Protein AF-A0A821UJJ9-F1 (afdb_monomer)

Secondary structure (DSSP, 8-state):
--PPPTTSEEE---STTS--TTGGGEEEES-EEEESTT-SS--HHHHH--SSSEEEEESSEEEEEESSTT--EEEEEEEEEESSEEEEEEEEEEEETTEEEEEEEEEE-SSS-EEEEEEEEEESEEEEEEEEEEE-TTSS--S--EEEEEEEEE-

Sequence (155 aa):
MKACSPTETVLDFNAGGVLPVGYGNFTWTGANILNGATHTPMSGYHVVACGGPYVIYTSGTITMKRIPTGTTFGLNSFLATAAWYDNLNLTISGQLSGTVIYAANFILQVFSITIVNLNWYGIDTMSLTTSGGTKNINVSSTGKHVAIDNMCVTY

Foldseek 3Di:
DDAFDPQWDWDFVQPPFAQDACRVQKGKDQKGKDQLCPDPDQWLSNQQNDPHRMWIKHLFKMKIFHPPPPDWKWWFKWKKAWGFFFQKKKKKFFADPPHTPDIDIDGHYTNDIDIGGDRGTGGRMMMMGIDDTGGDPVHDDDGRMMIIGTTIMHD

pLDDT: mean 93.23, std 8.03, range [50.62, 98.75]

Nearest PDB structures (foldseek):
  8xmz-assembly2_B  TM=5.739E-01  e=1.529E-04  Aquimarina sp. BL5
  1k45-assembly1_A  TM=4.525E-01  e=2.240E-04  Rhodothermus marinus
  7wim-assembly3_L  TM=5.348E-01  e=1.852E-02  Arabidopsis thaliana
  7wim-assembly3_O  TM=4.982E-01  e=2.038E-01  Arabidopsis thaliana
  5h49-assembly1_C  TM=3.568E-01  e=8.999E-02  Rattus norvegicus

Organism: NCBI:txid392032

Structure (mmCIF, N/CA/C/O backbone):
data_AF-A0A821UJJ9-F1
#
_entry.id   AF-A0A821UJJ9-F1
#
loop_
_atom_site.group_PDB
_atom_site.id
_atom_site.type_symbol
_atom_site.label_atom_id
_atom_site.label_alt_id
_atom_site.label_comp_id
_atom_site.label_asym_id
_atom_site.label_entity_id
_atom_site.label_seq_id
_atom_site.pdbx_PDB_ins_code
_atom_site.Cartn_x
_atom_site.Cartn_y
_atom_site.Cartn_z
_atom_site.occupancy
_atom_site.B_iso_or_equiv
_atom_site.auth_seq_id
_atom_site.auth_comp_id
_atom_site.auth_asym_id
_atom_site.auth_atom_id
_atom_site.pdbx_PDB_model_num
ATOM 1 N N . MET A 1 1 ? -11.827 3.731 -13.217 1.00 50.62 1 MET A N 1
ATOM 2 C CA . MET A 1 1 ? -11.270 3.656 -11.849 1.00 50.62 1 MET A CA 1
ATOM 3 C C . MET A 1 1 ? -12.441 3.612 -10.884 1.00 50.62 1 MET A C 1
ATOM 5 O O . MET A 1 1 ? -13.425 4.291 -11.154 1.00 50.62 1 MET A O 1
ATOM 9 N N . LYS A 1 2 ? -12.402 2.789 -9.831 1.00 53.16 2 LYS A N 1
ATOM 10 C CA . LYS A 1 2 ? -13.473 2.802 -8.827 1.00 53.16 2 LYS A CA 1
ATOM 11 C C . LYS A 1 2 ? -13.237 4.013 -7.926 1.00 53.16 2 LYS A C 1
ATOM 13 O O . LYS A 1 2 ? -12.223 4.055 -7.240 1.00 53.16 2 LYS A O 1
ATOM 18 N N . ALA A 1 3 ? -14.122 5.002 -7.998 1.00 64.50 3 ALA A N 1
ATOM 19 C CA . ALA A 1 3 ? -14.141 6.087 -7.028 1.00 64.50 3 ALA A CA 1
ATOM 20 C C . ALA A 1 3 ? -14.554 5.515 -5.666 1.00 64.50 3 ALA A C 1
ATOM 22 O O . ALA A 1 3 ? -15.413 4.627 -5.611 1.00 64.50 3 ALA A O 1
ATOM 23 N N . CYS A 1 4 ? -13.936 6.005 -4.593 1.00 80.56 4 CYS A N 1
ATOM 24 C CA . CYS A 1 4 ? -14.394 5.718 -3.242 1.00 80.56 4 CYS A CA 1
ATOM 25 C C . CYS A 1 4 ? -15.883 6.097 -3.108 1.00 80.56 4 CYS A C 1
ATOM 27 O O . CYS A 1 4 ? -16.366 7.021 -3.772 1.00 80.56 4 CYS A O 1
ATOM 29 N N . SER A 1 5 ? -16.625 5.372 -2.274 1.00 82.06 5 SER A N 1
ATOM 30 C CA . SER A 1 5 ? -17.999 5.732 -1.915 1.00 82.06 5 SER A CA 1
ATOM 31 C C . SER A 1 5 ? -18.030 7.136 -1.286 1.00 82.06 5 SER A C 1
ATOM 33 O O . SER A 1 5 ? -17.075 7.509 -0.606 1.00 82.06 5 SER A O 1
ATOM 35 N N . PRO A 1 6 ? -19.126 7.912 -1.422 1.00 81.12 6 PRO A N 1
ATOM 36 C CA . PRO A 1 6 ? -19.255 9.238 -0.801 1.00 81.12 6 PRO A CA 1
ATOM 37 C C . PRO A 1 6 ? -19.052 9.268 0.722 1.00 81.12 6 PRO A C 1
ATOM 39 O O . PRO A 1 6 ? -18.812 10.324 1.294 1.00 81.12 6 PRO A O 1
ATOM 42 N N . THR A 1 7 ? -19.185 8.121 1.386 1.00 84.56 7 THR A N 1
ATOM 43 C CA . THR A 1 7 ? -18.997 7.962 2.835 1.00 84.56 7 THR A CA 1
ATOM 44 C C . THR A 1 7 ? -17.556 7.634 3.230 1.00 84.56 7 THR A C 1
ATOM 46 O O . THR A 1 7 ? -17.268 7.463 4.412 1.00 84.56 7 THR A O 1
ATOM 49 N N . GLU A 1 8 ? -16.660 7.474 2.260 1.00 91.50 8 GLU A N 1
ATOM 50 C CA . GLU A 1 8 ? -15.266 7.104 2.474 1.00 91.50 8 GLU A CA 1
ATOM 51 C C . GLU A 1 8 ? -14.369 8.338 2.418 1.00 91.50 8 GLU A C 1
ATOM 53 O O . GLU A 1 8 ? -14.577 9.264 1.635 1.00 91.50 8 GLU A O 1
ATOM 58 N N . THR A 1 9 ? -13.322 8.326 3.234 1.00 93.50 9 THR A N 1
ATOM 59 C CA . THR A 1 9 ? -12.212 9.262 3.091 1.00 93.50 9 THR A CA 1
ATOM 60 C C . THR A 1 9 ? -11.233 8.716 2.061 1.00 93.50 9 THR A C 1
ATOM 62 O O . THR A 1 9 ? -10.798 7.567 2.167 1.00 93.50 9 THR A O 1
ATOM 65 N N . VAL A 1 10 ? -10.872 9.551 1.087 1.00 92.81 10 VAL A N 1
ATOM 66 C CA . VAL A 1 10 ? -9.859 9.234 0.075 1.00 92.81 10 VAL A CA 1
ATOM 67 C C . VAL A 1 10 ? -8.507 9.763 0.531 1.00 92.81 10 VAL A C 1
ATOM 69 O O . VAL A 1 10 ? -8.370 10.942 0.850 1.00 92.81 10 VAL A O 1
ATOM 72 N N . LEU A 1 11 ? -7.510 8.888 0.550 1.00 92.62 11 LEU A N 1
ATOM 73 C CA . LEU A 1 11 ? -6.106 9.236 0.702 1.00 92.62 11 LEU A CA 1
ATOM 74 C C . LEU A 1 11 ? -5.468 9.181 -0.692 1.00 92.62 11 LEU A C 1
ATOM 76 O O . LEU A 1 11 ? -5.240 8.097 -1.232 1.00 92.62 11 LEU A O 1
ATOM 80 N N . ASP A 1 12 ? -5.246 10.359 -1.270 1.00 88.06 12 ASP A N 1
ATOM 81 C CA . ASP A 1 12 ? -4.735 10.591 -2.634 1.00 88.06 12 ASP A CA 1
ATOM 82 C C . ASP A 1 12 ? -3.239 10.959 -2.667 1.00 88.06 12 ASP A C 1
ATOM 84 O O . ASP A 1 12 ? -2.659 11.233 -3.712 1.00 88.06 12 ASP A O 1
ATOM 88 N N . PHE A 1 13 ? -2.623 11.039 -1.487 1.00 88.25 13 PHE A N 1
ATOM 89 C CA . PHE A 1 13 ? -1.204 11.296 -1.266 1.00 88.25 13 PHE A CA 1
ATOM 90 C C . PHE A 1 13 ? -0.663 12.581 -1.912 1.00 88.25 13 PHE A C 1
ATOM 92 O O . PHE A 1 13 ? 0.545 12.718 -2.096 1.00 88.25 13 PHE A O 1
ATOM 99 N N . ASN A 1 14 ? -1.508 13.584 -2.166 1.00 79.69 14 ASN A N 1
ATOM 100 C CA . ASN A 1 14 ? -1.121 14.847 -2.809 1.00 79.69 14 ASN A CA 1
ATOM 101 C C . ASN A 1 14 ? -0.362 15.832 -1.890 1.00 79.69 14 ASN A C 1
ATOM 103 O O . ASN A 1 14 ? -0.621 17.032 -1.875 1.00 79.69 14 ASN A O 1
ATOM 107 N N . ALA A 1 15 ? 0.607 15.339 -1.115 1.00 68.44 15 ALA A N 1
ATOM 108 C CA . ALA A 1 15 ? 1.254 16.086 -0.036 1.00 68.44 15 ALA A CA 1
ATOM 109 C C . ALA A 1 15 ? 2.616 16.730 -0.380 1.00 68.44 15 ALA A C 1
ATOM 111 O O . ALA A 1 15 ? 3.326 17.184 0.513 1.00 68.44 15 ALA A O 1
ATOM 112 N N . GLY A 1 16 ? 2.999 16.810 -1.660 1.00 69.81 16 GLY A N 1
ATOM 113 C CA . GLY A 1 16 ? 4.152 17.625 -2.077 1.00 69.81 16 GLY A CA 1
ATOM 114 C C . GLY A 1 16 ? 5.531 17.004 -1.814 1.00 69.81 16 GLY A C 1
ATOM 115 O O . GLY A 1 16 ? 6.470 17.706 -1.453 1.00 69.81 16 GLY A O 1
ATOM 116 N N . GLY A 1 17 ? 5.682 15.692 -2.023 1.00 75.50 17 GLY A N 1
ATOM 117 C CA . GLY A 1 17 ? 6.989 15.015 -2.005 1.00 75.50 17 GLY A CA 1
ATOM 118 C C . GLY A 1 17 ? 7.493 14.569 -0.627 1.00 75.50 17 GLY A C 1
ATOM 119 O O . GLY A 1 17 ? 8.489 13.853 -0.560 1.00 75.50 17 GLY A O 1
ATOM 120 N N . VAL A 1 18 ? 6.781 14.899 0.454 1.00 84.19 18 VAL A N 1
ATOM 121 C CA . VAL A 1 18 ? 6.957 14.292 1.784 1.00 84.19 18 VAL A CA 1
ATOM 122 C C . VAL A 1 18 ? 5.582 13.927 2.332 1.00 84.19 18 VAL A C 1
ATOM 124 O O . VAL A 1 18 ? 4.638 14.689 2.162 1.00 84.19 18 VAL A O 1
ATOM 127 N N . LEU A 1 19 ? 5.454 12.764 2.976 1.00 88.44 19 LEU A N 1
ATOM 128 C CA . LEU A 1 19 ? 4.209 12.366 3.630 1.00 88.44 19 LEU A CA 1
ATOM 129 C C . LEU A 1 19 ? 4.130 13.039 5.017 1.00 88.44 19 LEU A C 1
ATOM 131 O O . LEU A 1 19 ? 4.976 12.744 5.865 1.00 88.44 19 LEU A O 1
ATOM 135 N N . PRO A 1 20 ? 3.165 13.943 5.276 1.00 90.88 20 PRO A N 1
ATOM 136 C CA . PRO A 1 20 ? 3.077 14.654 6.543 1.00 90.88 20 PRO A CA 1
ATOM 137 C C . PRO A 1 20 ? 2.854 13.696 7.711 1.00 90.88 20 PRO A C 1
ATOM 139 O O . PRO A 1 20 ? 2.154 12.686 7.592 1.00 90.88 20 PRO A O 1
ATOM 142 N N . VAL A 1 21 ? 3.402 14.046 8.875 1.00 89.81 21 VAL A N 1
ATOM 143 C CA . VAL A 1 21 ? 3.102 13.325 10.115 1.00 89.81 21 VAL A CA 1
ATOM 144 C C . VAL A 1 21 ? 1.596 13.386 10.365 1.00 89.81 21 VAL A C 1
ATOM 146 O O . VAL A 1 21 ? 1.003 14.462 10.353 1.00 89.81 21 VAL A O 1
ATOM 149 N N . GLY A 1 22 ? 0.975 12.226 10.581 1.00 93.00 22 GLY A N 1
ATOM 150 C CA . GLY A 1 22 ? -0.464 12.137 10.810 1.00 93.00 22 GLY A CA 1
ATOM 151 C C . GLY A 1 22 ? -1.320 12.232 9.545 1.00 93.00 22 GLY A C 1
ATOM 152 O O . GLY A 1 22 ? -2.529 12.412 9.670 1.00 93.00 22 GLY A O 1
ATOM 153 N N . TYR A 1 23 ? -0.749 12.110 8.341 1.00 94.25 23 TYR A N 1
ATOM 154 C CA . TYR A 1 23 ? -1.523 12.130 7.096 1.00 94.25 23 TYR A CA 1
ATOM 155 C C . TYR A 1 23 ? -2.666 11.095 7.121 1.00 94.25 23 TYR A C 1
ATOM 157 O O . TYR A 1 23 ? -2.444 9.909 7.377 1.00 94.25 23 TYR A O 1
ATOM 165 N N . GLY A 1 24 ? -3.902 11.556 6.894 1.00 93.69 24 GLY A N 1
ATOM 166 C CA . GLY A 1 24 ? -5.120 10.738 7.001 1.00 93.69 24 GLY A CA 1
ATOM 167 C C . GLY A 1 24 ? -5.513 10.347 8.438 1.00 93.69 24 GLY A C 1
ATOM 168 O O . GLY A 1 24 ? -6.349 9.474 8.643 1.00 93.69 24 GLY A O 1
ATOM 169 N N . ASN A 1 25 ? -4.932 10.974 9.462 1.00 96.00 25 ASN A N 1
ATOM 170 C CA . ASN A 1 25 ? -4.912 10.505 10.855 1.00 96.00 25 ASN A CA 1
ATOM 171 C C . ASN A 1 25 ? -4.344 9.081 11.002 1.00 96.00 25 ASN A C 1
ATOM 173 O O . ASN A 1 25 ? -4.879 8.220 11.709 1.00 96.00 25 ASN A O 1
ATOM 177 N N . PHE A 1 26 ? -3.220 8.852 10.325 1.00 96.81 26 PHE A N 1
ATOM 178 C CA . PHE A 1 26 ? -2.413 7.652 10.472 1.00 96.81 26 PHE A CA 1
ATOM 179 C C . PHE A 1 26 ? -0.946 7.992 10.720 1.00 96.81 26 PHE A C 1
ATOM 181 O O . PHE A 1 26 ? -0.405 8.967 10.194 1.00 96.81 26 PHE A O 1
ATOM 188 N N . THR A 1 27 ? -0.286 7.134 11.488 1.00 96.81 27 THR A N 1
ATOM 189 C CA . THR A 1 27 ? 1.170 7.037 11.499 1.00 96.81 27 THR A CA 1
ATOM 190 C C . THR A 1 27 ? 1.581 6.072 10.400 1.00 96.81 27 THR A C 1
ATOM 192 O O . THR A 1 27 ? 1.147 4.919 10.389 1.00 96.81 27 THR A O 1
ATOM 195 N N . TRP A 1 28 ? 2.446 6.535 9.505 1.00 96.19 28 TRP A N 1
ATOM 196 C CA . TRP A 1 28 ? 2.998 5.742 8.415 1.00 96.19 28 TRP A CA 1
ATOM 197 C C . TRP A 1 28 ? 4.452 5.390 8.711 1.00 96.19 28 TRP A C 1
ATOM 199 O O . TRP A 1 28 ? 5.237 6.235 9.137 1.00 96.19 28 TRP A O 1
ATOM 209 N N . THR A 1 29 ? 4.832 4.137 8.496 1.00 96.44 29 THR A N 1
ATOM 210 C CA . THR A 1 29 ? 6.214 3.665 8.642 1.00 96.44 29 THR A CA 1
ATOM 211 C C . THR A 1 29 ? 6.591 2.847 7.420 1.00 96.44 29 THR A C 1
ATOM 213 O O . THR A 1 29 ? 5.775 2.075 6.926 1.00 96.44 29 THR A O 1
ATOM 216 N N . GLY A 1 30 ? 7.808 3.042 6.906 1.00 95.19 30 GLY A N 1
ATOM 217 C CA . GLY A 1 30 ? 8.288 2.360 5.697 1.00 95.19 30 GLY A CA 1
ATOM 218 C C . GLY A 1 30 ? 7.622 2.818 4.392 1.00 95.19 30 GLY A C 1
ATOM 219 O O . GLY A 1 30 ? 7.893 2.235 3.341 1.00 95.19 30 GLY A O 1
ATOM 220 N N . ALA A 1 31 ? 6.773 3.851 4.452 1.00 94.56 31 ALA A N 1
ATOM 221 C CA . ALA A 1 31 ? 6.146 4.484 3.298 1.00 94.56 31 ALA A CA 1
ATOM 222 C C . ALA A 1 31 ? 6.978 5.673 2.828 1.00 94.56 31 ALA A C 1
ATOM 224 O O . ALA A 1 31 ? 7.338 6.545 3.616 1.00 94.56 31 ALA A O 1
ATOM 225 N N . ASN A 1 32 ? 7.240 5.709 1.529 1.00 93.44 32 ASN A N 1
ATOM 226 C CA . ASN A 1 32 ? 7.829 6.846 0.842 1.00 93.44 32 ASN A CA 1
ATOM 227 C C . ASN A 1 32 ? 6.790 7.431 -0.108 1.00 93.44 32 ASN A C 1
ATOM 229 O O . ASN A 1 32 ? 5.817 6.762 -0.449 1.00 93.44 32 ASN A O 1
ATOM 233 N N . ILE A 1 33 ? 7.014 8.656 -0.564 1.00 93.19 33 ILE A N 1
ATOM 234 C CA . ILE A 1 33 ? 6.163 9.323 -1.546 1.00 93.19 33 ILE A CA 1
ATOM 235 C C . ILE A 1 33 ? 7.024 9.758 -2.729 1.00 93.19 33 ILE A C 1
ATOM 237 O O . ILE A 1 33 ? 8.180 10.148 -2.554 1.00 93.19 33 ILE A O 1
ATOM 241 N N . LEU A 1 34 ? 6.493 9.663 -3.941 1.00 92.81 34 LEU A N 1
ATOM 242 C CA . LEU A 1 34 ? 7.143 10.205 -5.134 1.00 92.81 34 LEU A CA 1
ATOM 243 C C . LEU A 1 34 ? 6.102 10.708 -6.122 1.00 92.81 34 LEU A C 1
ATOM 245 O O . LEU A 1 34 ? 4.947 10.289 -6.071 1.00 92.81 34 LEU A O 1
ATOM 249 N N . ASN A 1 35 ? 6.516 11.604 -7.018 1.00 92.94 35 ASN A N 1
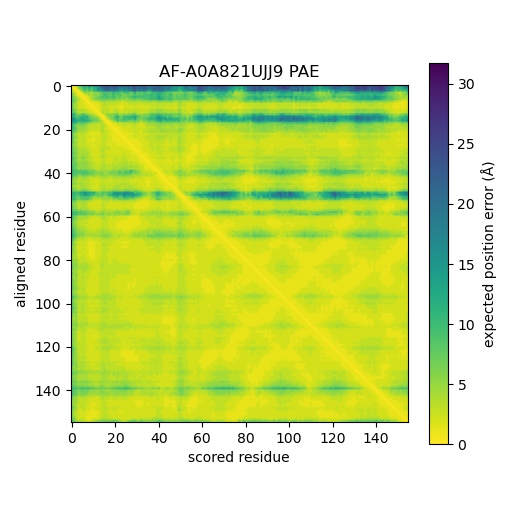ATOM 250 C CA . ASN A 1 35 ? 5.689 12.015 -8.145 1.00 92.94 35 ASN A CA 1
ATOM 251 C C . ASN A 1 35 ? 5.739 10.912 -9.212 1.00 92.94 35 ASN A C 1
ATOM 253 O O . ASN A 1 35 ? 6.739 10.776 -9.916 1.00 92.94 35 ASN A O 1
ATOM 257 N N . GLY A 1 36 ? 4.692 10.093 -9.279 1.00 91.81 36 GLY A N 1
ATOM 258 C CA . GLY A 1 36 ? 4.565 9.001 -10.235 1.00 91.81 36 GLY A CA 1
ATOM 259 C C . GLY A 1 36 ? 4.291 9.498 -11.650 1.00 91.81 36 GLY A C 1
ATOM 260 O O . GLY A 1 36 ? 4.790 8.899 -12.596 1.00 91.81 36 GLY A O 1
ATOM 261 N N . ALA A 1 37 ? 3.586 10.625 -11.798 1.00 89.25 37 ALA A N 1
ATOM 262 C CA . ALA A 1 37 ? 3.244 11.198 -13.101 1.00 89.25 37 ALA A CA 1
ATOM 263 C C . ALA A 1 37 ? 4.467 11.705 -13.886 1.00 89.25 37 ALA A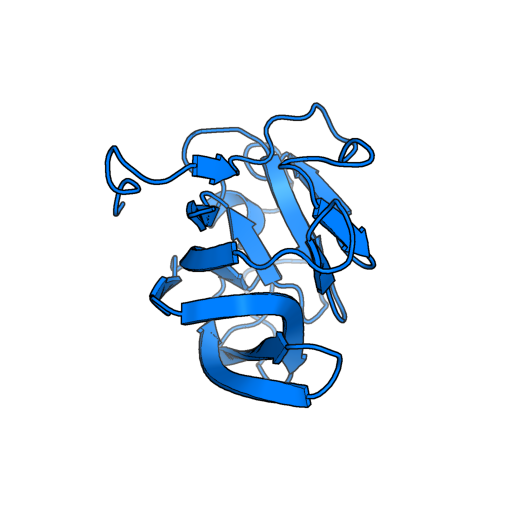 C 1
ATOM 265 O O . ALA A 1 37 ? 4.459 11.681 -15.115 1.00 89.25 37 ALA A O 1
ATOM 266 N N . THR A 1 38 ? 5.515 12.156 -13.190 1.00 90.31 38 THR A N 1
ATOM 267 C CA . THR A 1 38 ? 6.753 12.670 -13.803 1.00 90.31 38 THR A CA 1
ATOM 268 C C . THR A 1 38 ? 7.976 11.805 -13.514 1.00 90.31 38 THR A C 1
ATOM 270 O O . THR A 1 38 ? 9.104 12.253 -13.733 1.00 90.31 38 THR A O 1
ATOM 273 N N . HIS A 1 39 ? 7.797 10.612 -12.945 1.00 89.25 39 HIS A N 1
ATOM 274 C CA . HIS A 1 39 ? 8.923 9.720 -12.696 1.00 89.25 39 HIS A CA 1
ATOM 275 C C . HIS A 1 39 ? 9.610 9.374 -14.032 1.00 89.25 39 HIS A C 1
ATOM 277 O O . HIS A 1 39 ? 9.031 9.496 -15.096 1.00 89.25 39 HIS A O 1
ATOM 283 N N . THR A 1 40 ? 10.876 8.985 -14.055 1.00 85.94 40 THR A N 1
ATOM 284 C CA . THR A 1 40 ? 11.489 8.524 -15.308 1.00 85.94 40 THR A CA 1
ATOM 285 C C . THR A 1 40 ? 12.672 7.623 -14.989 1.00 85.94 40 THR A C 1
ATOM 287 O O . THR A 1 40 ? 13.411 7.926 -14.048 1.00 85.94 40 THR A O 1
ATOM 290 N N . PRO A 1 41 ? 12.883 6.526 -15.738 1.00 89.56 41 PRO A N 1
ATOM 291 C CA . PRO A 1 41 ? 12.068 6.021 -16.859 1.00 89.56 41 PRO A CA 1
ATOM 292 C C . PRO A 1 41 ? 10.676 5.488 -16.467 1.00 89.56 41 PRO A C 1
ATOM 294 O O . PRO A 1 41 ? 10.364 5.349 -15.283 1.00 89.56 41 PRO A O 1
ATOM 297 N N . MET A 1 42 ? 9.829 5.204 -17.466 1.00 89.62 42 MET A N 1
ATOM 298 C CA . MET A 1 42 ? 8.467 4.689 -17.254 1.00 89.62 42 MET A CA 1
ATOM 299 C C . MET A 1 42 ? 8.472 3.414 -16.394 1.00 89.62 42 MET A C 1
ATOM 301 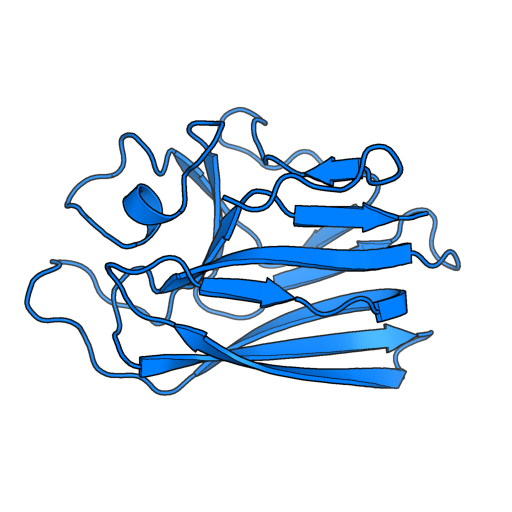O O . MET A 1 42 ? 9.322 2.535 -16.545 1.00 89.62 42 MET A O 1
ATOM 305 N N . SER A 1 43 ? 7.517 3.327 -15.470 1.00 94.75 43 SER A N 1
ATOM 306 C CA . SER A 1 43 ? 7.384 2.242 -14.492 1.00 94.75 43 SER A CA 1
ATOM 307 C C . SER A 1 43 ? 5.959 2.197 -13.943 1.00 94.75 43 SER A C 1
ATOM 309 O O . SER A 1 43 ? 5.157 3.090 -14.232 1.00 94.75 43 SER A O 1
ATOM 311 N N . GLY A 1 44 ? 5.653 1.218 -13.088 1.00 95.44 44 GLY A N 1
ATOM 312 C CA . GLY A 1 44 ? 4.340 1.133 -12.443 1.00 95.44 44 GLY A CA 1
ATOM 313 C C . GLY A 1 44 ? 3.951 2.362 -11.616 1.00 95.44 44 GLY A C 1
ATOM 314 O O . GLY A 1 44 ? 2.758 2.593 -11.424 1.00 95.44 44 GLY A O 1
ATOM 315 N N . TYR A 1 45 ? 4.910 3.203 -11.203 1.00 95.00 45 TYR A N 1
ATOM 316 C CA . TYR A 1 45 ? 4.608 4.482 -10.548 1.00 95.00 45 TYR A CA 1
ATOM 317 C C . TYR A 1 45 ? 3.750 5.403 -11.416 1.00 95.00 45 TYR A C 1
ATOM 319 O O . TYR A 1 45 ? 2.850 6.055 -10.901 1.00 95.00 45 TYR A O 1
ATOM 327 N N . HIS A 1 46 ? 3.994 5.419 -12.728 1.00 93.19 46 HIS A N 1
ATOM 328 C CA . HIS A 1 46 ? 3.202 6.208 -13.673 1.00 93.19 46 HIS A CA 1
ATOM 329 C C . HIS A 1 46 ? 1.805 5.646 -13.843 1.00 93.19 46 HIS A C 1
ATOM 331 O O . HIS A 1 46 ? 0.843 6.382 -14.012 1.00 93.19 46 HIS A O 1
ATOM 337 N N . VAL A 1 47 ? 1.722 4.319 -13.843 1.00 91.69 47 VAL A N 1
ATOM 338 C CA . VAL A 1 47 ? 0.501 3.595 -14.165 1.00 91.69 47 VAL A CA 1
ATOM 339 C C . VAL A 1 47 ? -0.540 3.790 -13.068 1.00 91.69 47 VAL A C 1
ATOM 341 O O . VAL A 1 47 ? -1.721 3.882 -13.381 1.00 91.69 47 VAL A O 1
ATOM 344 N N . VAL A 1 48 ? -0.121 3.863 -11.798 1.00 91.19 48 VAL A N 1
ATOM 345 C CA . VAL A 1 48 ? -1.052 3.998 -10.666 1.00 91.19 48 VAL A CA 1
ATOM 346 C C . VAL A 1 48 ? -1.347 5.442 -10.262 1.00 91.19 48 VAL A C 1
ATOM 348 O O . VAL A 1 48 ? -2.378 5.649 -9.637 1.00 91.19 48 VAL A O 1
ATOM 351 N N . ALA A 1 49 ? -0.493 6.412 -10.621 1.00 87.31 49 ALA A N 1
ATOM 352 C CA . ALA A 1 49 ? -0.694 7.832 -10.314 1.00 87.31 49 ALA A CA 1
ATOM 353 C C . ALA A 1 49 ? -1.952 8.355 -11.024 1.00 87.31 49 ALA A C 1
ATOM 355 O O . ALA A 1 49 ? -1.929 8.702 -12.207 1.00 87.31 49 ALA A O 1
ATOM 356 N N . CYS A 1 50 ? -3.080 8.340 -10.320 1.00 71.06 50 CYS A N 1
ATOM 357 C CA . CYS A 1 50 ? -4.398 8.454 -10.913 1.00 71.06 50 CYS A CA 1
ATOM 358 C C . CYS A 1 50 ? -5.268 9.390 -10.075 1.00 71.06 50 CYS A C 1
ATOM 360 O O . CYS A 1 50 ? -5.911 8.967 -9.125 1.00 71.06 50 CYS A O 1
ATOM 362 N N . GLY A 1 51 ? -5.371 10.655 -10.480 1.00 65.94 51 GLY A N 1
ATOM 363 C CA . GLY A 1 51 ? -6.121 11.687 -9.744 1.00 65.94 51 GLY A CA 1
ATOM 364 C C . GLY A 1 51 ? -5.217 12.713 -9.059 1.00 65.94 51 GLY A C 1
ATOM 365 O O . GLY A 1 51 ? -5.664 13.816 -8.762 1.00 65.94 51 GLY A O 1
ATOM 366 N N . GLY A 1 52 ? -3.929 12.400 -8.925 1.00 77.38 52 GLY A N 1
ATOM 367 C CA . GLY A 1 52 ? -2.874 13.307 -8.496 1.00 77.38 52 GLY A CA 1
ATOM 368 C C . GLY A 1 52 ? -1.504 12.833 -8.989 1.00 77.38 52 GLY A C 1
ATOM 369 O O . GLY A 1 52 ? -1.382 11.713 -9.491 1.00 77.38 52 GLY A O 1
ATOM 370 N N . PRO A 1 53 ? -0.459 13.674 -8.907 1.00 87.31 53 PRO A N 1
ATOM 371 C CA . PRO A 1 53 ? 0.872 13.270 -9.340 1.00 87.31 53 PRO A CA 1
ATOM 372 C C . PRO A 1 53 ? 1.558 12.294 -8.381 1.00 87.31 53 PRO A C 1
ATOM 374 O O . PRO A 1 53 ? 2.528 11.661 -8.789 1.00 87.31 53 PRO A O 1
ATOM 377 N N . TYR A 1 54 ? 1.123 12.187 -7.123 1.00 91.69 54 TYR A N 1
ATOM 378 C CA . TYR A 1 54 ? 1.869 11.484 -6.081 1.00 91.69 54 TYR A CA 1
ATOM 379 C C . TYR A 1 54 ? 1.307 10.103 -5.760 1.00 91.69 54 TYR A C 1
ATOM 381 O O . TYR A 1 54 ? 0.106 9.889 -5.744 1.00 91.69 54 TYR A O 1
ATOM 389 N N . VAL A 1 55 ? 2.211 9.175 -5.459 1.00 93.56 55 VAL A N 1
ATOM 390 C CA . VAL A 1 55 ? 1.890 7.810 -5.025 1.00 93.56 55 VAL A CA 1
ATOM 391 C C . VAL A 1 55 ? 2.724 7.483 -3.796 1.00 93.56 55 VAL A C 1
ATOM 393 O O . VAL A 1 55 ? 3.863 7.958 -3.678 1.00 93.56 55 VAL A O 1
ATOM 396 N N . ILE A 1 56 ? 2.204 6.643 -2.900 1.00 94.94 56 ILE A N 1
ATOM 397 C CA . ILE A 1 56 ? 3.053 6.037 -1.868 1.00 94.94 56 ILE A CA 1
ATOM 398 C C . ILE A 1 56 ? 3.724 4.789 -2.417 1.00 94.94 56 ILE A C 1
ATOM 400 O O . ILE A 1 56 ? 3.151 4.054 -3.221 1.00 94.94 56 ILE A O 1
ATOM 404 N N . TYR A 1 57 ? 4.942 4.526 -1.965 1.00 95.31 57 TYR A N 1
ATOM 405 C CA . TYR A 1 57 ? 5.670 3.337 -2.367 1.00 95.31 57 TYR A CA 1
ATOM 406 C C . TYR A 1 57 ? 6.593 2.802 -1.281 1.00 95.31 57 TYR A C 1
ATOM 408 O O . TYR A 1 57 ? 6.998 3.502 -0.349 1.00 95.31 57 TYR A O 1
ATOM 416 N N . THR A 1 58 ? 6.966 1.538 -1.440 1.00 95.06 58 THR A N 1
ATOM 417 C CA . THR A 1 58 ? 8.008 0.896 -0.640 1.00 95.06 58 THR A CA 1
ATOM 418 C C . THR A 1 58 ? 8.670 -0.230 -1.415 1.00 95.06 58 THR A C 1
ATOM 420 O O . THR A 1 58 ? 8.074 -0.776 -2.340 1.00 95.06 58 THR A O 1
ATOM 423 N N . SER A 1 59 ? 9.883 -0.588 -1.000 1.00 86.75 59 SER A N 1
ATOM 424 C CA . SER A 1 59 ? 10.602 -1.803 -1.398 1.00 86.75 59 SER A CA 1
ATOM 425 C C . SER A 1 59 ? 10.512 -2.926 -0.357 1.00 86.75 59 SER A C 1
ATOM 427 O O . SER A 1 59 ? 11.012 -4.024 -0.598 1.00 86.75 59 SER A O 1
ATOM 429 N N . GLY A 1 60 ? 9.923 -2.626 0.805 1.00 90.44 60 GLY A N 1
ATOM 430 C CA . GLY A 1 60 ? 9.819 -3.508 1.960 1.00 90.44 60 GLY A CA 1
ATOM 431 C C . GLY A 1 60 ? 8.403 -3.501 2.523 1.00 90.44 60 GLY A C 1
ATOM 432 O O . GLY A 1 60 ? 7.443 -3.757 1.800 1.00 90.44 60 GLY A O 1
ATOM 433 N N . THR A 1 61 ? 8.273 -3.220 3.818 1.00 96.50 61 THR A N 1
ATOM 434 C CA . THR A 1 61 ? 6.974 -3.213 4.500 1.00 96.50 61 THR A CA 1
ATOM 435 C C . THR A 1 61 ? 6.511 -1.787 4.766 1.00 96.50 61 THR A C 1
ATOM 437 O O . THR A 1 61 ? 7.258 -1.002 5.350 1.00 96.50 61 THR A O 1
ATOM 440 N N . ILE A 1 62 ? 5.270 -1.469 4.390 1.00 97.31 62 ILE A N 1
ATOM 441 C CA . ILE A 1 62 ? 4.563 -0.295 4.918 1.00 97.31 62 ILE A CA 1
ATOM 442 C C . ILE A 1 62 ? 3.691 -0.746 6.078 1.00 97.31 62 ILE A C 1
ATOM 444 O O . ILE A 1 62 ? 2.993 -1.751 5.968 1.00 97.31 62 ILE A O 1
ATOM 448 N N . THR A 1 63 ? 3.693 0.038 7.152 1.00 98.00 63 THR A N 1
ATOM 449 C CA . THR A 1 63 ? 2.712 -0.060 8.232 1.00 98.00 63 THR A CA 1
ATO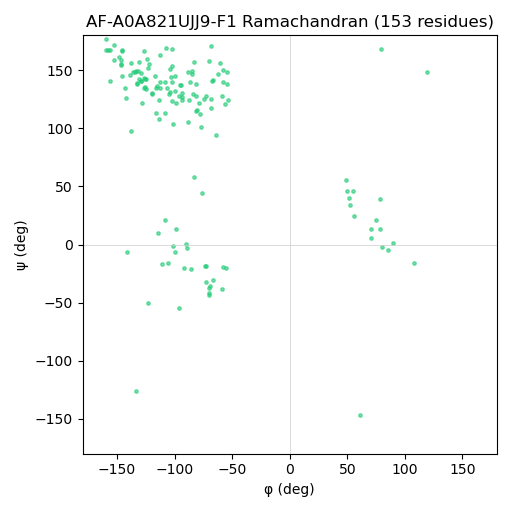M 450 C C . THR A 1 63 ? 1.960 1.260 8.352 1.00 98.00 63 THR A C 1
ATOM 452 O O . THR A 1 63 ? 2.575 2.323 8.438 1.00 98.00 63 THR A O 1
ATOM 455 N N . MET A 1 64 ? 0.632 1.179 8.370 1.00 97.69 64 MET A N 1
ATOM 456 C CA . MET A 1 64 ? -0.298 2.285 8.574 1.00 97.69 64 MET A CA 1
ATOM 457 C C . MET A 1 64 ? -1.071 2.033 9.868 1.00 97.69 64 MET A C 1
ATOM 459 O O . MET A 1 64 ? -1.851 1.085 9.945 1.00 97.69 64 MET A O 1
ATOM 463 N N . LYS A 1 65 ? -0.850 2.864 10.888 1.00 98.12 65 LYS A N 1
ATOM 464 C CA . LYS A 1 65 ? -1.479 2.721 12.210 1.00 98.12 65 LYS A CA 1
ATOM 465 C C . LYS A 1 65 ? -2.387 3.902 12.519 1.00 98.12 65 LYS A C 1
ATOM 467 O O . LYS A 1 65 ? -1.989 5.046 12.316 1.00 98.12 65 LYS A O 1
ATOM 472 N N . ARG A 1 66 ? -3.590 3.634 13.024 1.00 97.94 66 ARG A N 1
ATOM 473 C CA . ARG A 1 66 ? -4.601 4.658 13.302 1.00 97.94 66 ARG A CA 1
ATOM 474 C C . ARG A 1 66 ? -4.198 5.597 14.444 1.00 97.94 66 ARG A C 1
ATOM 476 O O . ARG A 1 66 ? -3.640 5.165 15.454 1.00 97.94 66 ARG A O 1
ATOM 483 N N . ILE A 1 67 ? -4.515 6.883 14.274 1.00 96.56 67 ILE A N 1
ATOM 484 C CA . ILE A 1 67 ? -4.402 7.933 15.291 1.00 96.56 67 ILE A CA 1
ATOM 485 C C . ILE A 1 67 ? -5.815 8.455 15.630 1.00 96.56 67 ILE A C 1
ATOM 487 O O . ILE A 1 67 ? -6.587 8.722 14.707 1.00 96.56 67 ILE A O 1
ATOM 491 N N . PRO A 1 68 ? -6.148 8.659 16.921 1.00 96.06 68 PRO A N 1
ATOM 492 C CA . PRO A 1 68 ? -5.337 8.324 18.092 1.00 96.06 68 PRO A CA 1
ATOM 493 C C . PRO A 1 68 ? -5.248 6.808 18.313 1.00 96.06 68 PRO A C 1
ATOM 495 O O . PRO A 1 68 ? -6.088 6.037 17.845 1.00 96.06 68 PRO A O 1
ATOM 498 N N . THR A 1 69 ? -4.216 6.372 19.034 1.00 93.31 69 THR A N 1
ATOM 499 C CA . THR A 1 69 ? -4.036 4.956 19.382 1.00 93.31 69 THR A CA 1
ATOM 500 C C . THR A 1 69 ? -5.242 4.421 20.150 1.00 93.31 69 THR A C 1
ATOM 502 O O . THR A 1 69 ? -5.752 5.105 21.034 1.00 93.31 69 THR A O 1
ATOM 505 N N . GLY A 1 70 ? -5.661 3.192 19.847 1.00 91.75 70 GLY A N 1
ATOM 506 C CA . GLY A 1 70 ? -6.849 2.574 20.448 1.00 91.75 70 GLY A CA 1
ATOM 507 C C . GLY A 1 70 ? -8.148 2.834 19.680 1.00 91.75 70 GLY A C 1
ATOM 508 O O . GLY A 1 70 ? -9.197 2.360 20.102 1.00 91.75 70 GLY A O 1
ATOM 509 N N . THR A 1 71 ? -8.090 3.549 18.552 1.00 97.19 71 THR A N 1
ATOM 510 C CA . THR A 1 71 ? -9.215 3.667 17.613 1.00 97.19 71 THR A CA 1
ATOM 511 C C . THR A 1 71 ? -9.010 2.767 16.400 1.00 97.19 71 THR A C 1
ATOM 513 O O . THR A 1 71 ? -7.878 2.440 16.034 1.00 97.19 71 THR A O 1
ATOM 516 N N . THR A 1 72 ? -10.115 2.359 15.780 1.00 98.19 72 THR A N 1
ATOM 517 C CA . THR A 1 72 ? -10.121 1.510 14.586 1.00 98.19 72 THR A CA 1
ATOM 518 C C . THR A 1 72 ? -10.517 2.298 13.344 1.00 98.19 72 THR A C 1
ATOM 520 O O . THR A 1 72 ? -10.981 3.432 13.431 1.00 98.19 72 THR A O 1
ATOM 523 N N . PHE A 1 73 ? -10.347 1.685 12.182 1.00 98.31 73 PHE A N 1
ATOM 524 C CA . PHE A 1 73 ? -10.807 2.183 10.894 1.00 98.31 73 PHE A CA 1
ATOM 525 C C . PHE A 1 73 ? -11.230 1.006 10.004 1.00 98.31 73 PHE A C 1
ATOM 527 O O . PHE A 1 73 ? -10.964 -0.163 10.312 1.00 98.31 73 PHE A O 1
ATOM 534 N N . GLY A 1 74 ? -11.905 1.318 8.902 1.00 98.00 74 GLY A N 1
ATOM 535 C CA . GLY A 1 74 ? -12.157 0.390 7.809 1.00 98.00 74 GLY A CA 1
ATOM 536 C C . GLY A 1 74 ? -11.224 0.645 6.630 1.00 98.00 74 GLY A C 1
ATOM 537 O O . GLY A 1 74 ? -10.949 1.795 6.289 1.00 98.00 74 GLY A O 1
ATOM 538 N N . LEU A 1 75 ? -10.733 -0.429 6.007 1.00 97.75 75 LEU A N 1
ATOM 539 C CA . LEU A 1 75 ? -9.927 -0.376 4.787 1.00 97.75 75 LEU A CA 1
ATOM 540 C C . LEU A 1 75 ? -10.715 -1.007 3.644 1.00 97.75 75 LEU A C 1
ATOM 542 O O . LEU A 1 75 ? -10.874 -2.228 3.588 1.00 97.75 75 LEU A O 1
ATOM 546 N N . ASN A 1 76 ? -11.189 -0.175 2.722 1.00 97.19 76 ASN A N 1
ATOM 547 C CA . ASN A 1 76 ? -12.160 -0.614 1.726 1.00 97.19 76 ASN A CA 1
ATOM 548 C C . ASN A 1 76 ? -11.482 -1.002 0.421 1.00 97.19 76 ASN A C 1
ATOM 550 O O . ASN A 1 76 ? -11.629 -2.137 -0.041 1.00 97.19 76 ASN A O 1
ATOM 554 N N . SER A 1 77 ? -10.685 -0.095 -0.141 1.00 96.19 77 SER A N 1
ATOM 555 C CA . SER A 1 77 ? -9.954 -0.355 -1.378 1.00 96.19 77 SER A CA 1
ATOM 556 C C . SER A 1 77 ? -8.767 0.574 -1.581 1.00 96.19 77 SER A C 1
ATOM 558 O O . SER A 1 77 ? -8.649 1.592 -0.909 1.00 96.19 77 SER A O 1
ATOM 560 N N . PHE A 1 78 ? -7.907 0.231 -2.534 1.00 95.88 78 PHE A N 1
ATOM 561 C CA . PHE A 1 78 ? -6.902 1.128 -3.098 1.00 95.88 78 PHE A CA 1
ATOM 562 C C . PHE A 1 78 ? -6.466 0.644 -4.485 1.00 95.88 78 PHE A C 1
ATOM 564 O O . PHE A 1 78 ? -6.769 -0.483 -4.893 1.00 95.88 78 PHE A O 1
ATOM 571 N N . LEU A 1 79 ? -5.756 1.495 -5.220 1.00 95.62 79 LEU A N 1
ATOM 572 C CA . LEU A 1 79 ? -5.110 1.134 -6.478 1.00 95.62 79 LEU A CA 1
ATOM 573 C C . LEU A 1 79 ? -3.666 0.734 -6.206 1.00 95.62 79 LEU A C 1
ATOM 575 O O . LEU A 1 79 ? -2.987 1.394 -5.425 1.00 95.62 79 LEU A O 1
ATOM 579 N N . ALA A 1 80 ? -3.195 -0.331 -6.849 1.00 96.88 80 ALA A N 1
ATOM 580 C CA . ALA A 1 80 ? -1.819 -0.787 -6.714 1.00 96.88 80 ALA A CA 1
ATOM 581 C C . ALA A 1 80 ? -1.215 -1.227 -8.047 1.00 96.88 80 ALA A C 1
ATOM 583 O O . ALA A 1 80 ? -1.890 -1.825 -8.888 1.00 96.88 80 ALA A O 1
ATOM 584 N N . THR A 1 81 ? 0.082 -0.994 -8.208 1.00 97.38 81 THR A N 1
ATOM 585 C CA . THR A 1 81 ? 0.902 -1.542 -9.297 1.00 97.38 81 THR A CA 1
ATOM 586 C C . THR A 1 81 ? 2.247 -1.997 -8.748 1.00 97.38 81 THR A C 1
ATOM 588 O O . THR A 1 81 ? 2.720 -1.516 -7.714 1.00 97.38 81 THR A O 1
ATOM 591 N N . ALA A 1 82 ? 2.889 -2.932 -9.442 1.00 97.75 82 ALA A N 1
ATOM 592 C CA . ALA A 1 82 ? 4.296 -3.202 -9.195 1.00 97.75 82 ALA A CA 1
ATOM 593 C C . ALA A 1 82 ? 5.132 -2.158 -9.935 1.00 97.75 82 ALA A C 1
ATOM 595 O O . ALA A 1 82 ? 4.844 -1.854 -11.086 1.00 97.75 82 ALA A O 1
ATOM 596 N N . ALA A 1 83 ? 6.195 -1.626 -9.336 1.00 96.75 83 ALA A N 1
ATOM 597 C CA . ALA A 1 83 ? 6.996 -0.625 -10.042 1.00 96.75 83 ALA A CA 1
ATOM 598 C C . ALA A 1 83 ? 7.788 -1.248 -11.203 1.00 96.75 83 ALA A C 1
ATOM 600 O O . ALA A 1 83 ? 7.842 -0.671 -12.289 1.00 96.75 83 ALA A O 1
ATOM 601 N N . TRP A 1 84 ? 8.403 -2.418 -10.978 1.00 97.31 84 TRP A N 1
ATOM 602 C CA . TRP A 1 84 ? 9.396 -2.977 -11.908 1.00 97.31 84 TRP A CA 1
ATOM 603 C C . TRP A 1 84 ? 9.360 -4.496 -12.113 1.00 97.31 84 TRP A C 1
ATOM 605 O O . TRP A 1 84 ? 10.119 -5.004 -12.943 1.00 97.31 84 TRP A O 1
ATOM 615 N N . TYR A 1 85 ? 8.541 -5.221 -11.351 1.00 98.06 85 TYR A N 1
ATOM 616 C CA . TYR A 1 85 ? 8.461 -6.683 -11.375 1.00 98.06 85 TYR A CA 1
ATOM 617 C C . TYR A 1 85 ? 7.053 -7.116 -11.774 1.00 98.06 85 TYR A C 1
ATOM 619 O O . TYR A 1 85 ? 6.085 -6.652 -11.185 1.00 98.06 85 TYR A O 1
ATOM 627 N N . ASP A 1 86 ? 6.948 -8.024 -12.734 1.00 98.44 86 ASP A N 1
ATOM 628 C CA . ASP A 1 86 ? 5.693 -8.696 -13.056 1.00 98.44 86 ASP A CA 1
ATOM 629 C C . ASP A 1 86 ? 5.465 -9.875 -12.117 1.00 98.44 86 ASP A C 1
ATOM 631 O O . ASP A 1 86 ? 6.407 -10.434 -11.543 1.00 98.44 86 ASP A O 1
ATOM 635 N N . ASN A 1 87 ? 4.201 -10.266 -11.975 1.00 98.25 87 ASN A N 1
ATOM 636 C CA . ASN A 1 87 ? 3.764 -11.310 -11.050 1.00 98.25 87 ASN A CA 1
ATOM 637 C C . ASN A 1 87 ? 4.261 -11.080 -9.608 1.00 98.25 87 ASN A C 1
ATOM 639 O O . ASN A 1 87 ? 4.589 -12.031 -8.892 1.00 98.25 87 ASN A O 1
ATOM 643 N N . LEU A 1 88 ? 4.370 -9.814 -9.190 1.00 98.25 88 LEU A N 1
ATOM 644 C CA . LEU A 1 88 ? 4.832 -9.453 -7.854 1.00 98.25 88 LEU A CA 1
ATOM 645 C C . LEU A 1 88 ? 3.719 -9.735 -6.844 1.00 98.25 88 LEU A C 1
ATOM 647 O O . LEU A 1 88 ? 2.606 -9.235 -6.994 1.00 98.25 88 LEU A O 1
ATOM 651 N N . ASN A 1 89 ? 4.013 -10.512 -5.807 1.00 98.31 89 ASN A N 1
ATOM 652 C CA . ASN A 1 89 ? 3.046 -10.805 -4.760 1.00 98.31 89 ASN A CA 1
ATOM 653 C C . ASN A 1 89 ? 2.992 -9.649 -3.757 1.00 98.31 89 ASN A C 1
ATOM 655 O O . ASN A 1 89 ? 4.024 -9.251 -3.219 1.00 98.31 89 ASN A O 1
ATOM 659 N N . LEU A 1 90 ? 1.792 -9.140 -3.496 1.00 98.38 90 LEU A N 1
ATOM 660 C CA . LEU A 1 90 ? 1.482 -8.164 -2.459 1.00 98.38 90 LEU A CA 1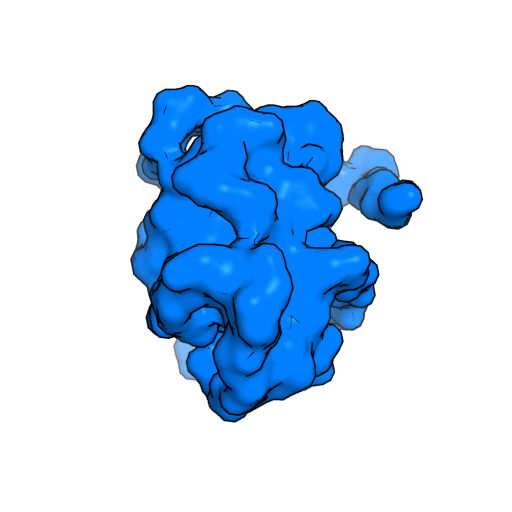
ATOM 661 C C . LEU A 1 90 ? 0.697 -8.866 -1.354 1.00 98.38 90 LEU A C 1
ATOM 663 O O . LEU A 1 90 ? -0.449 -9.255 -1.567 1.00 98.38 90 LEU A O 1
ATOM 667 N N . THR A 1 91 ? 1.293 -8.981 -0.172 1.00 98.38 91 THR A N 1
ATOM 668 C CA . THR A 1 91 ? 0.635 -9.500 1.030 1.00 98.38 91 THR A CA 1
ATOM 669 C C . THR A 1 91 ? 0.202 -8.338 1.906 1.00 98.38 91 THR A C 1
ATOM 671 O O . THR A 1 91 ? 0.996 -7.441 2.184 1.00 98.38 91 THR A O 1
ATOM 674 N N . ILE A 1 92 ? -1.048 -8.363 2.362 1.00 98.62 92 ILE A N 1
ATOM 675 C CA . ILE A 1 92 ? -1.645 -7.329 3.206 1.00 98.62 92 ILE A CA 1
ATOM 676 C C . ILE A 1 92 ? -2.211 -8.008 4.448 1.00 98.62 92 ILE A C 1
ATOM 678 O O . ILE A 1 92 ? -2.885 -9.032 4.336 1.00 98.62 92 ILE A O 1
ATOM 682 N N . SER A 1 93 ? -1.977 -7.428 5.619 1.00 98.75 93 SER A N 1
ATOM 683 C CA . SER A 1 93 ? -2.564 -7.867 6.885 1.00 98.75 93 SER A CA 1
ATOM 684 C C . SER A 1 93 ? -3.256 -6.708 7.589 1.00 98.75 93 SER A C 1
ATOM 686 O O . SER A 1 93 ? -2.670 -5.630 7.709 1.00 98.75 93 SER A O 1
ATOM 688 N N . GLY A 1 94 ? -4.465 -6.947 8.085 1.00 98.75 94 GLY A N 1
ATOM 689 C CA . GLY A 1 94 ? -5.194 -6.056 8.979 1.00 98.75 94 GLY A CA 1
ATOM 690 C C . GLY A 1 94 ? -5.135 -6.594 10.404 1.00 98.75 94 GLY A C 1
ATOM 691 O O . GLY A 1 94 ? -5.387 -7.779 10.628 1.00 98.75 94 GLY A O 1
ATOM 692 N N . GLN A 1 95 ? -4.786 -5.741 11.360 1.00 98.69 95 GLN A N 1
ATOM 693 C CA . GLN A 1 95 ? -4.590 -6.114 12.757 1.00 98.69 95 GLN A CA 1
ATOM 694 C C . GLN A 1 95 ? -5.490 -5.302 13.683 1.00 98.69 95 GLN A C 1
ATOM 696 O O . GLN A 1 95 ? -5.820 -4.153 13.391 1.00 98.69 95 GLN A O 1
ATOM 701 N N . LEU A 1 96 ? -5.832 -5.902 14.820 1.00 98.56 96 LEU A N 1
ATOM 702 C CA . LEU A 1 96 ? -6.445 -5.245 15.965 1.00 98.56 96 LEU A CA 1
ATOM 703 C C . LEU A 1 96 ? -5.629 -5.592 17.211 1.00 98.56 96 LEU A C 1
ATOM 705 O O . LEU A 1 96 ? -5.446 -6.765 17.534 1.00 98.56 96 LEU A O 1
ATOM 709 N N . SER A 1 97 ? -5.111 -4.575 17.899 1.00 96.81 97 SER A N 1
ATOM 710 C CA . SER A 1 97 ? -4.288 -4.715 19.106 1.00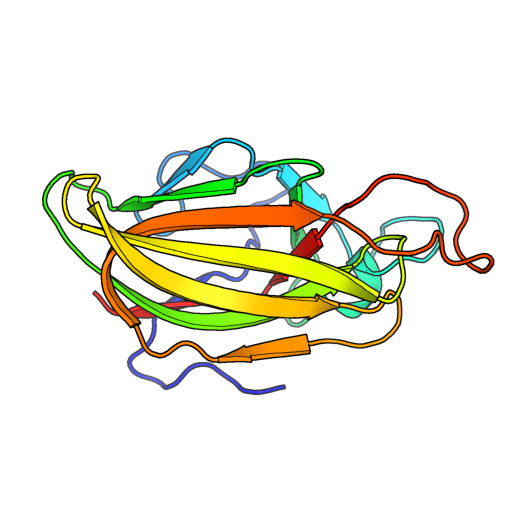 96.81 97 SER A CA 1
ATOM 711 C C . SER A 1 97 ? -3.116 -5.690 18.923 1.00 96.81 97 SER A C 1
ATOM 713 O O . SER A 1 97 ? -2.809 -6.497 19.797 1.00 96.81 97 SER A O 1
ATOM 715 N N . GLY A 1 98 ? -2.473 -5.636 17.751 1.00 96.38 98 GLY A N 1
ATOM 716 C CA . GLY A 1 98 ? -1.330 -6.484 17.386 1.00 96.38 98 GLY A CA 1
ATOM 717 C C . GLY A 1 98 ? -1.681 -7.902 16.919 1.00 96.38 98 GLY A C 1
ATOM 718 O O . GLY A 1 98 ? -0.785 -8.647 16.531 1.00 96.38 98 GLY A O 1
ATOM 719 N N . THR A 1 99 ? -2.961 -8.286 16.914 1.00 98.12 99 THR A N 1
ATOM 720 C CA . THR A 1 99 ? -3.414 -9.579 16.379 1.00 98.12 99 THR A CA 1
ATOM 721 C C . THR A 1 99 ? -3.886 -9.413 14.942 1.00 98.12 99 THR A C 1
ATOM 723 O O . THR A 1 99 ? -4.736 -8.569 14.672 1.00 98.12 99 THR A O 1
ATOM 726 N N . VAL A 1 100 ? -3.372 -10.225 14.015 1.00 98.50 100 VAL A N 1
ATOM 727 C CA . VAL A 1 100 ? -3.858 -10.259 12.626 1.00 98.50 100 VAL A CA 1
ATOM 728 C C . VAL A 1 100 ? -5.268 -10.847 12.602 1.00 98.50 100 VAL A C 1
ATOM 730 O O . VAL A 1 100 ? -5.460 -12.006 12.958 1.00 98.50 100 VAL A O 1
ATOM 733 N N . ILE A 1 101 ? -6.240 -10.052 12.160 1.00 98.50 101 ILE A N 1
ATOM 734 C CA . ILE A 1 101 ? -7.646 -10.461 12.018 1.00 98.50 101 ILE A CA 1
ATOM 735 C C . ILE A 1 101 ? -8.084 -10.560 10.553 1.00 98.50 101 ILE A C 1
ATOM 737 O O . ILE A 1 101 ? -9.066 -11.231 10.252 1.00 98.50 101 ILE A O 1
ATOM 741 N N . TYR A 1 102 ? -7.324 -9.955 9.636 1.00 98.75 102 TYR A N 1
ATOM 742 C CA . TYR A 1 102 ? -7.504 -10.121 8.198 1.00 98.75 102 TYR A CA 1
ATOM 743 C C . TYR A 1 102 ? -6.169 -10.306 7.486 1.00 98.75 102 TYR A C 1
ATOM 745 O O . TYR A 1 102 ? -5.158 -9.717 7.872 1.00 98.75 102 TYR A O 1
ATOM 753 N N . ALA A 1 103 ? -6.183 -11.069 6.396 1.00 98.38 103 ALA A N 1
ATOM 754 C CA . ALA A 1 103 ? -5.060 -11.185 5.480 1.00 98.38 103 ALA A CA 1
ATOM 755 C C . ALA A 1 103 ? -5.558 -11.351 4.040 1.00 98.38 103 ALA A C 1
ATOM 757 O O . ALA A 1 103 ? -6.579 -11.993 3.800 1.00 98.38 103 ALA A O 1
ATOM 758 N N . ALA A 1 104 ? -4.830 -10.784 3.083 1.00 98.44 104 ALA A N 1
ATOM 759 C CA . ALA A 1 104 ? -5.093 -10.951 1.660 1.00 98.44 104 ALA A CA 1
ATOM 760 C C . ALA A 1 104 ? -3.788 -10.949 0.861 1.00 98.44 104 ALA A C 1
ATOM 762 O O . ALA A 1 104 ? -2.781 -10.383 1.290 1.00 98.44 104 ALA A O 1
ATOM 763 N N . ASN A 1 105 ? -3.825 -11.575 -0.315 1.00 98.25 105 ASN A N 1
ATOM 764 C CA . ASN A 1 105 ? -2.722 -11.577 -1.268 1.00 98.25 105 ASN A CA 1
ATOM 765 C C . ASN A 1 105 ? -3.228 -11.167 -2.650 1.00 98.25 105 ASN A C 1
ATOM 767 O O . ASN A 1 105 ? -4.307 -11.590 -3.064 1.00 98.25 105 ASN A O 1
ATOM 771 N N . PHE A 1 106 ? -2.433 -10.373 -3.360 1.00 98.50 106 PHE A N 1
ATOM 772 C CA . PHE A 1 106 ? -2.712 -9.926 -4.722 1.00 98.50 106 PHE A CA 1
ATOM 773 C C . PHE A 1 106 ? -1.472 -10.092 -5.591 1.00 98.50 106 PHE A C 1
ATOM 775 O O . PHE A 1 106 ? -0.349 -9.960 -5.111 1.00 98.50 106 PHE A O 1
ATOM 782 N N . ILE A 1 107 ? -1.683 -10.338 -6.881 1.00 98.50 107 ILE A N 1
ATOM 783 C CA . ILE A 1 107 ? -0.607 -10.359 -7.869 1.00 98.50 107 ILE A CA 1
ATOM 784 C C . ILE A 1 107 ? -0.636 -9.051 -8.647 1.00 98.50 107 ILE A C 1
ATOM 786 O O . ILE A 1 107 ? -1.649 -8.705 -9.251 1.00 98.50 107 ILE A O 1
ATOM 790 N N . LEU A 1 108 ? 0.485 -8.341 -8.628 1.00 98.44 108 LEU A N 1
ATOM 791 C CA . LEU A 1 108 ? 0.664 -7.060 -9.291 1.00 98.44 108 LEU A CA 1
ATOM 792 C C . LEU A 1 108 ? 1.483 -7.216 -10.575 1.00 98.44 108 LEU A C 1
ATOM 794 O O . LEU A 1 108 ? 2.350 -8.087 -10.682 1.00 98.44 108 LEU A O 1
ATOM 798 N N . GLN A 1 109 ? 1.227 -6.322 -11.528 1.00 98.12 109 GLN A N 1
ATOM 799 C CA . GLN A 1 109 ? 1.960 -6.205 -12.790 1.00 98.12 109 GLN A CA 1
ATOM 800 C C . GLN A 1 109 ? 2.507 -4.785 -12.949 1.00 98.12 109 GLN A C 1
ATOM 802 O O . GLN A 1 109 ? 1.998 -3.849 -12.323 1.00 98.12 109 GLN A O 1
ATOM 807 N N . VAL A 1 110 ? 3.520 -4.616 -13.803 1.00 97.12 110 VAL A N 1
ATOM 808 C CA . VAL A 1 110 ? 4.128 -3.296 -14.041 1.00 97.12 110 VAL A CA 1
ATOM 809 C C . VAL A 1 110 ? 3.199 -2.357 -14.808 1.00 97.12 110 VAL A C 1
ATOM 811 O O . VAL A 1 110 ? 3.085 -1.182 -14.469 1.00 97.12 110 VAL A O 1
ATOM 814 N N . PHE A 1 111 ? 2.507 -2.874 -15.824 1.00 95.56 111 PHE A N 1
ATOM 815 C CA . PHE A 1 111 ? 1.706 -2.072 -16.757 1.00 95.56 111 PHE A CA 1
ATOM 816 C C . PHE A 1 111 ? 0.193 -2.241 -16.580 1.00 95.56 111 PHE A C 1
ATOM 818 O O . PHE A 1 111 ? -0.580 -1.986 -17.501 1.00 95.56 111 PHE A O 1
ATOM 825 N N . SER A 1 112 ? -0.262 -2.705 -15.416 1.00 95.12 112 SER A N 1
ATOM 826 C CA . SER A 1 112 ? -1.693 -2.884 -15.153 1.00 95.12 112 SER A CA 1
ATOM 827 C C . SER A 1 112 ? -2.043 -2.520 -13.721 1.00 95.12 112 SER A C 1
ATOM 829 O O . SER A 1 112 ? -1.465 -3.053 -12.775 1.00 95.12 112 SER A O 1
ATOM 831 N N . ILE A 1 113 ? -3.024 -1.628 -13.574 1.00 95.62 113 ILE A N 1
ATOM 832 C CA . ILE A 1 113 ? -3.574 -1.256 -12.271 1.00 95.62 113 ILE A CA 1
ATOM 833 C C . ILE A 1 113 ? -4.341 -2.446 -11.703 1.00 95.62 113 ILE A C 1
ATOM 835 O O . ILE A 1 113 ? -5.279 -2.951 -12.320 1.00 95.62 113 ILE A O 1
ATOM 839 N N . THR A 1 114 ? -3.976 -2.846 -10.492 1.00 96.81 114 THR A N 1
ATOM 840 C CA . THR A 1 114 ? -4.762 -3.766 -9.675 1.00 96.81 114 THR A CA 1
ATOM 841 C C . THR A 1 114 ? -5.662 -2.956 -8.754 1.00 96.81 114 THR A C 1
ATOM 843 O O . THR A 1 114 ? -5.183 -2.116 -7.993 1.00 96.81 114 THR A O 1
ATOM 846 N N . ILE A 1 115 ? -6.971 -3.206 -8.808 1.00 95.81 115 ILE A N 1
ATOM 847 C CA . ILE A 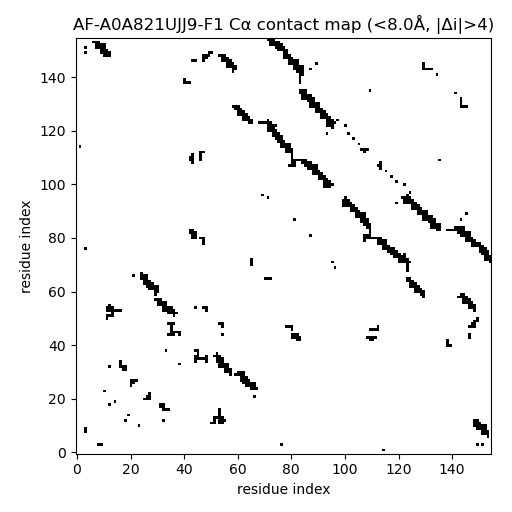1 115 ? -7.918 -2.647 -7.838 1.00 95.81 115 ILE A CA 1
ATOM 848 C C . ILE A 1 115 ? -7.986 -3.614 -6.659 1.00 95.81 115 ILE A C 1
ATOM 850 O O . ILE A 1 115 ? -8.595 -4.682 -6.752 1.00 95.81 115 ILE A O 1
ATOM 854 N N . VAL A 1 116 ? -7.364 -3.236 -5.548 1.00 96.94 116 VAL A N 1
ATOM 855 C CA . VAL A 1 116 ? -7.406 -4.006 -4.308 1.00 96.94 116 VAL A CA 1
ATOM 856 C C . VAL A 1 116 ? -8.718 -3.691 -3.602 1.00 96.94 116 VAL A C 1
ATOM 858 O O . VAL A 1 116 ? -8.950 -2.549 -3.220 1.00 96.94 116 VAL A O 1
ATOM 861 N N . ASN A 1 117 ? -9.587 -4.691 -3.447 1.00 96.38 117 ASN A N 1
ATOM 862 C CA . ASN A 1 117 ? -10.839 -4.579 -2.696 1.00 96.38 117 ASN A CA 1
ATOM 863 C C . ASN A 1 117 ? -10.746 -5.474 -1.460 1.00 96.38 117 ASN A C 1
ATOM 865 O O . ASN A 1 117 ? -10.495 -6.671 -1.590 1.00 96.38 117 ASN A O 1
ATOM 869 N N . LEU A 1 118 ? -10.945 -4.888 -0.283 1.00 96.31 118 LEU A N 1
ATOM 870 C CA . LEU A 1 118 ? -10.796 -5.560 1.008 1.00 96.31 118 LEU A CA 1
ATOM 871 C C . LEU A 1 118 ? -12.088 -5.482 1.821 1.00 96.31 118 LEU A C 1
ATOM 873 O O . LEU A 1 118 ? -12.579 -6.516 2.265 1.00 96.31 118 LEU A O 1
ATOM 877 N N . ASN A 1 119 ? -12.663 -4.281 1.958 1.00 96.12 119 ASN A N 1
ATOM 878 C CA . ASN A 1 119 ? -13.823 -4.006 2.817 1.00 96.12 119 ASN A CA 1
ATOM 879 C C . ASN A 1 119 ? -13.627 -4.557 4.238 1.00 96.12 119 ASN A C 1
ATOM 881 O O . ASN A 1 119 ? -14.492 -5.243 4.771 1.00 96.12 119 ASN A O 1
ATOM 885 N N . TRP A 1 120 ? -12.457 -4.320 4.824 1.00 97.81 120 TRP A N 1
ATOM 886 C CA . TRP A 1 120 ? -12.165 -4.716 6.198 1.00 97.81 120 TRP A CA 1
ATOM 887 C C . TRP A 1 120 ? -12.666 -3.663 7.173 1.00 97.81 120 TRP A C 1
ATOM 889 O O . TRP A 1 120 ? -12.634 -2.473 6.871 1.00 97.81 120 TRP A O 1
ATOM 899 N N . TYR A 1 121 ? -13.057 -4.096 8.367 1.00 97.50 121 TYR A N 1
ATOM 900 C CA . TYR A 1 121 ? -13.587 -3.230 9.421 1.00 97.50 121 TYR A CA 1
ATOM 901 C C . TYR A 1 121 ? -12.949 -3.572 10.763 1.00 97.50 121 TYR A C 1
ATOM 903 O O . TYR A 1 121 ? -12.647 -4.736 11.029 1.00 97.50 121 TYR A O 1
ATOM 911 N N . GLY A 1 122 ? -12.800 -2.567 11.626 1.00 97.88 122 GLY A N 1
ATOM 912 C CA . GLY A 1 122 ? -12.358 -2.776 13.004 1.00 97.88 122 GLY A CA 1
ATOM 913 C C . GLY A 1 122 ? -10.865 -3.077 13.147 1.00 97.88 122 GLY A C 1
ATOM 914 O O . GLY A 1 122 ? -10.465 -3.642 14.160 1.00 97.88 122 GLY A O 1
ATOM 915 N N . ILE A 1 123 ? -10.039 -2.718 12.158 1.00 98.62 123 ILE A N 1
ATOM 916 C CA . ILE A 1 123 ? -8.577 -2.807 12.276 1.00 98.62 123 ILE A CA 1
ATOM 917 C C . ILE A 1 123 ? -8.024 -1.509 12.867 1.00 98.62 123 ILE A C 1
ATOM 919 O O . ILE A 1 123 ? -8.566 -0.436 12.624 1.00 98.62 123 ILE A O 1
ATOM 923 N N . ASP A 1 124 ? -6.937 -1.582 13.625 1.00 98.62 124 ASP A N 1
ATOM 924 C CA . ASP A 1 124 ? -6.179 -0.409 14.085 1.00 98.62 124 ASP A CA 1
ATOM 925 C C . ASP A 1 124 ? -4.856 -0.228 13.328 1.00 98.62 124 ASP A C 1
ATOM 927 O O . ASP A 1 124 ? -4.263 0.855 13.339 1.00 98.62 124 ASP A O 1
ATOM 931 N N . THR A 1 125 ? -4.418 -1.278 12.631 1.00 98.62 125 THR A N 1
ATOM 932 C CA . THR A 1 125 ? -3.153 -1.318 11.908 1.00 98.62 125 THR A CA 1
ATOM 933 C C . THR A 1 125 ? -3.321 -2.104 10.613 1.00 98.62 125 THR A C 1
ATOM 935 O O . THR A 1 125 ? -3.890 -3.194 10.596 1.00 98.62 125 THR A O 1
ATOM 938 N N . MET A 1 126 ? -2.783 -1.569 9.523 1.00 98.38 126 MET A N 1
ATOM 939 C CA . MET A 1 126 ? -2.550 -2.296 8.280 1.00 98.38 126 MET A CA 1
ATOM 940 C C . MET A 1 126 ? -1.046 -2.426 8.056 1.00 98.38 126 MET A C 1
ATOM 942 O O . MET A 1 126 ? -0.298 -1.477 8.286 1.00 98.38 126 MET A O 1
ATOM 946 N N . SER A 1 127 ? -0.613 -3.589 7.578 1.00 98.38 127 SER A N 1
ATOM 947 C CA . SER A 1 127 ? 0.727 -3.778 7.028 1.00 98.38 127 SER A CA 1
ATOM 948 C C . SER A 1 127 ? 0.636 -4.366 5.631 1.00 98.38 127 SER A C 1
ATOM 950 O O . SER A 1 127 ? -0.202 -5.231 5.379 1.00 98.38 127 SER A O 1
ATOM 952 N N . LEU A 1 128 ? 1.516 -3.925 4.738 1.00 97.81 128 LEU A N 1
ATOM 953 C CA . LEU A 1 128 ? 1.663 -4.479 3.398 1.00 97.81 128 LEU A CA 1
ATOM 954 C C . LEU A 1 128 ? 3.134 -4.768 3.111 1.00 97.81 128 LEU A C 1
ATOM 956 O O . LEU A 1 128 ? 4.008 -4.003 3.510 1.00 97.81 128 LEU A O 1
ATOM 960 N N . THR A 1 129 ? 3.406 -5.861 2.415 1.00 97.94 129 THR A N 1
ATOM 961 C CA . THR A 1 129 ? 4.759 -6.270 2.037 1.00 97.94 129 THR A CA 1
ATOM 962 C C . THR A 1 129 ? 4.739 -6.961 0.682 1.00 97.94 129 THR A C 1
ATOM 964 O O . THR A 1 129 ? 3.719 -7.524 0.276 1.00 97.94 129 THR A O 1
ATOM 967 N N . THR A 1 130 ? 5.857 -6.918 -0.032 1.00 97.38 130 THR A N 1
ATOM 968 C CA . THR A 1 130 ? 5.977 -7.477 -1.379 1.00 97.38 130 THR A CA 1
ATOM 969 C C . THR A 1 130 ? 6.988 -8.616 -1.434 1.00 97.38 130 THR A C 1
ATOM 971 O O . THR A 1 130 ? 8.020 -8.621 -0.762 1.00 97.38 130 THR A O 1
ATOM 974 N N . SER A 1 131 ? 6.713 -9.619 -2.265 1.00 97.31 131 SER A N 1
ATOM 975 C CA . SER A 1 131 ? 7.584 -10.783 -2.436 1.00 97.31 131 SER A CA 1
ATOM 976 C C . SER A 1 131 ? 7.436 -11.414 -3.825 1.00 97.31 131 SER A C 1
ATOM 978 O O . SER A 1 131 ? 6.588 -11.021 -4.621 1.00 97.31 131 SER A O 1
ATOM 980 N N . GLY A 1 132 ? 8.305 -12.378 -4.149 1.00 96.69 132 GLY A N 1
ATOM 981 C CA . GLY A 1 132 ? 8.273 -13.062 -5.450 1.00 96.69 132 GLY A CA 1
ATOM 982 C C . GLY A 1 132 ? 8.495 -12.140 -6.658 1.00 96.69 132 GLY A C 1
ATOM 983 O O . GLY A 1 132 ? 9.261 -11.175 -6.572 1.00 96.69 132 GLY A O 1
ATOM 984 N N . GLY A 1 133 ? 7.837 -12.476 -7.769 1.00 97.31 133 GLY A N 1
ATOM 985 C CA . GLY A 1 133 ? 7.869 -11.746 -9.037 1.00 97.31 133 GLY A CA 1
ATOM 986 C C . GLY A 1 133 ? 9.107 -11.982 -9.905 1.00 97.31 133 GLY A C 1
ATOM 987 O O . GLY A 1 133 ? 10.125 -12.526 -9.471 1.00 97.31 133 GLY A O 1
ATOM 988 N N . THR A 1 134 ? 9.022 -11.524 -11.152 1.00 98.19 134 THR A N 1
ATOM 989 C CA . THR A 1 134 ? 10.113 -11.531 -12.132 1.00 98.19 134 THR A CA 1
ATOM 990 C C . THR A 1 134 ? 10.334 -10.119 -12.651 1.00 98.19 134 THR A C 1
ATOM 992 O O . THR A 1 134 ? 9.388 -9.412 -12.984 1.00 98.19 134 THR A O 1
ATOM 995 N N . LYS A 1 135 ? 11.597 -9.692 -12.716 1.00 97.50 135 LYS A N 1
ATOM 996 C CA . LYS A 1 135 ? 11.974 -8.378 -13.234 1.00 97.50 135 LYS A CA 1
ATOM 997 C C . LYS A 1 135 ? 11.429 -8.202 -14.660 1.00 97.50 135 LYS A C 1
ATOM 999 O O . LYS A 1 135 ? 11.787 -8.970 -15.547 1.00 97.50 135 LYS A O 1
ATOM 1004 N N . ASN A 1 136 ? 10.602 -7.180 -14.881 1.00 97.12 136 ASN A N 1
ATOM 1005 C CA . ASN A 1 136 ? 10.097 -6.853 -16.214 1.00 97.12 136 ASN A CA 1
ATOM 1006 C C . ASN A 1 136 ? 11.233 -6.239 -17.052 1.00 97.12 136 ASN A C 1
ATOM 1008 O O . ASN A 1 136 ? 11.892 -5.296 -16.601 1.00 97.12 136 ASN A O 1
ATOM 1012 N N . ILE A 1 137 ? 11.461 -6.781 -18.253 1.00 96.56 137 ILE A N 1
ATOM 1013 C CA . ILE A 1 137 ? 12.569 -6.399 -19.146 1.00 96.56 137 ILE A CA 1
ATOM 1014 C C . ILE A 1 137 ? 12.391 -5.025 -19.810 1.00 96.56 137 ILE A C 1
ATOM 1016 O O . ILE A 1 137 ? 13.366 -4.442 -20.270 1.00 96.56 137 ILE A O 1
ATOM 1020 N N . ASN A 1 138 ? 11.168 -4.491 -19.837 1.00 95.44 138 ASN A N 1
ATOM 1021 C CA . ASN A 1 138 ? 10.824 -3.240 -20.520 1.00 95.44 138 ASN A CA 1
ATOM 1022 C C . ASN A 1 138 ? 10.962 -2.002 -19.622 1.00 95.44 138 ASN A C 1
ATOM 1024 O O . ASN A 1 138 ? 10.686 -0.890 -20.063 1.00 95.44 138 ASN A O 1
ATOM 1028 N N . VAL A 1 139 ? 11.371 -2.171 -18.361 1.00 95.00 139 VAL A N 1
ATOM 1029 C CA . VAL A 1 139 ? 11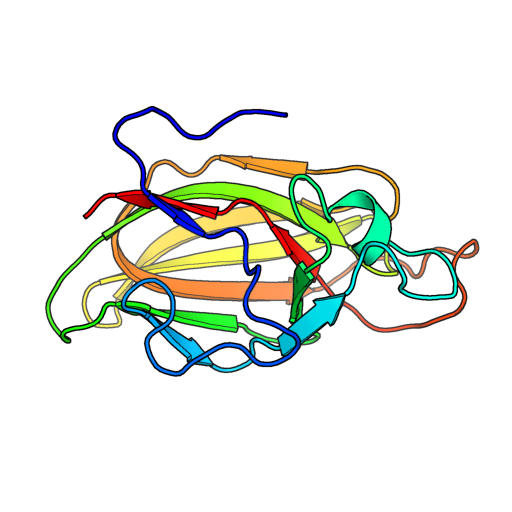.615 -1.063 -17.423 1.00 95.00 139 VAL A CA 1
ATOM 1030 C C . VAL A 1 139 ? 13.018 -1.172 -16.836 1.00 95.00 139 VAL A C 1
ATOM 1032 O O . VAL A 1 139 ? 13.506 -2.267 -16.570 1.00 95.00 139 VAL A O 1
ATOM 1035 N N . SER A 1 140 ? 13.688 -0.043 -16.619 1.00 90.50 140 SER A N 1
ATOM 1036 C CA . SER A 1 140 ? 15.148 -0.000 -16.431 1.00 90.50 140 SER A CA 1
ATOM 1037 C C . SER A 1 140 ? 15.649 -0.233 -15.000 1.00 90.50 140 SER A C 1
ATOM 1039 O O . SER A 1 140 ? 16.811 -0.584 -14.818 1.00 90.50 140 SER A O 1
ATOM 1041 N N . SER A 1 141 ? 14.808 -0.042 -13.979 1.00 94.56 141 SER A N 1
ATOM 1042 C CA . SER A 1 141 ? 15.210 -0.139 -12.563 1.00 94.56 141 SER A CA 1
ATOM 1043 C C . SER A 1 141 ? 14.782 -1.461 -11.918 1.00 94.56 141 SER A C 1
ATOM 1045 O O . SER A 1 141 ? 14.003 -2.211 -12.495 1.00 94.56 141 SER A O 1
ATOM 1047 N N . THR A 1 142 ? 15.279 -1.775 -10.725 1.00 94.31 142 THR A N 1
ATOM 1048 C CA . THR A 1 142 ? 15.027 -3.037 -10.016 1.00 94.31 142 THR A CA 1
ATOM 1049 C C . THR A 1 142 ? 14.507 -2.815 -8.598 1.00 94.31 142 THR A C 1
ATOM 1051 O O . THR A 1 142 ? 14.579 -1.714 -8.065 1.00 94.31 142 THR A O 1
ATOM 1054 N N . GLY A 1 143 ? 13.999 -3.880 -7.980 1.00 94.25 143 GLY A N 1
ATOM 1055 C CA . GLY A 1 143 ? 13.388 -3.866 -6.659 1.00 94.25 143 GLY A CA 1
ATOM 1056 C C . GLY A 1 143 ? 11.930 -4.315 -6.687 1.00 94.25 143 GLY A C 1
ATOM 1057 O O . GLY A 1 143 ? 11.186 -4.080 -7.640 1.00 94.25 143 GLY A O 1
ATOM 1058 N N . LYS A 1 144 ? 11.505 -4.949 -5.597 1.00 96.75 144 LYS A N 1
ATOM 1059 C CA . LYS A 1 144 ? 10.139 -5.449 -5.403 1.00 96.75 144 LYS A CA 1
ATOM 1060 C C . LYS A 1 144 ? 9.227 -4.339 -4.901 1.00 96.75 144 LYS A C 1
ATOM 1062 O O . LYS A 1 144 ? 8.680 -4.422 -3.813 1.00 96.75 144 LYS A O 1
ATOM 1067 N N . HIS A 1 145 ? 9.123 -3.260 -5.661 1.00 97.25 145 HIS A N 1
ATOM 1068 C CA . HIS A 1 145 ? 8.379 -2.098 -5.205 1.00 97.25 145 HIS A CA 1
ATOM 1069 C C . HIS A 1 145 ? 6.902 -2.218 -5.553 1.00 97.25 145 HIS A C 1
ATOM 1071 O O . HIS A 1 145 ? 6.553 -2.634 -6.659 1.00 97.25 145 HIS A O 1
ATOM 1077 N N . VAL A 1 146 ? 6.060 -1.791 -4.620 1.00 97.62 146 VAL A N 1
ATOM 1078 C CA . VAL A 1 146 ? 4.641 -1.523 -4.855 1.00 97.62 146 VAL A CA 1
ATOM 1079 C C . VAL A 1 146 ? 4.412 -0.021 -4.818 1.00 97.62 146 VAL A C 1
ATOM 1081 O O . VAL A 1 146 ? 5.000 0.672 -3.988 1.00 97.62 146 VAL A O 1
ATOM 1084 N N . ALA A 1 147 ? 3.571 0.461 -5.724 1.00 96.12 147 ALA A N 1
ATOM 1085 C CA . ALA A 1 147 ? 3.061 1.821 -5.750 1.00 96.12 147 ALA A CA 1
ATOM 1086 C C . ALA A 1 147 ? 1.560 1.790 -5.454 1.00 96.12 147 ALA A C 1
ATOM 1088 O O . ALA A 1 147 ? 0.863 0.936 -6.005 1.00 96.12 147 ALA A O 1
ATOM 1089 N N . ILE A 1 148 ? 1.077 2.680 -4.586 1.00 95.31 148 ILE A N 1
ATOM 1090 C CA . ILE A 1 148 ? -0.324 2.743 -4.153 1.00 95.31 148 ILE A CA 1
ATOM 1091 C C . ILE A 1 148 ? -0.856 4.165 -4.297 1.00 95.31 148 ILE A C 1
ATOM 1093 O O . ILE A 1 148 ? -0.158 5.129 -3.976 1.00 95.31 148 ILE A O 1
ATOM 1097 N N . ASP A 1 149 ? -2.108 4.260 -4.732 1.00 93.75 149 ASP A N 1
ATOM 1098 C CA . ASP A 1 149 ? -2.863 5.507 -4.826 1.00 93.75 149 ASP A CA 1
ATOM 1099 C C . ASP A 1 149 ? -4.357 5.276 -4.521 1.00 93.75 149 ASP A C 1
ATOM 1101 O O . ASP A 1 149 ? -4.824 4.130 -4.495 1.00 93.75 149 ASP A O 1
ATOM 1105 N N . ASN A 1 150 ? -5.107 6.357 -4.296 1.00 92.75 150 ASN A N 1
ATOM 1106 C CA . ASN A 1 150 ? -6.552 6.380 -4.057 1.00 92.75 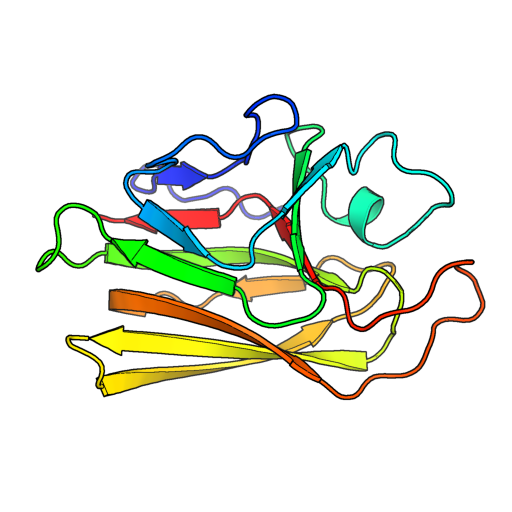150 ASN A CA 1
ATOM 1107 C C . ASN A 1 150 ? -7.007 5.366 -3.003 1.00 92.75 150 ASN A C 1
ATOM 1109 O O . ASN A 1 150 ? -7.857 4.507 -3.261 1.00 92.75 150 ASN A O 1
ATOM 1113 N N . MET A 1 151 ? -6.421 5.440 -1.809 1.00 94.62 151 MET A N 1
ATOM 1114 C CA . MET A 1 151 ? -6.814 4.561 -0.715 1.00 94.62 151 MET A CA 1
ATOM 1115 C C . MET A 1 151 ? -8.104 5.059 -0.060 1.00 94.62 151 MET A C 1
ATOM 1117 O O . MET A 1 151 ? -8.166 6.177 0.440 1.00 94.62 151 MET A O 1
ATOM 1121 N N . CYS A 1 152 ? -9.125 4.207 -0.046 1.00 95.75 152 CYS A N 1
ATOM 1122 C CA . CYS A 1 152 ? -10.439 4.480 0.521 1.00 95.75 152 CYS A CA 1
ATOM 1123 C C . CYS A 1 152 ? -10.547 3.871 1.924 1.00 95.75 152 CYS A C 1
ATOM 1125 O O . CYS A 1 152 ? -10.413 2.650 2.089 1.00 95.75 152 CYS A O 1
ATOM 1127 N N . VAL A 1 153 ? -10.827 4.712 2.920 1.00 96.75 153 VAL A N 1
ATOM 1128 C CA . VAL A 1 153 ? -10.978 4.305 4.325 1.00 96.75 153 VAL A CA 1
ATOM 1129 C C . VAL A 1 153 ? -12.254 4.861 4.956 1.00 96.75 153 VAL A C 1
ATOM 1131 O O . VAL A 1 153 ? -12.784 5.885 4.524 1.00 96.75 153 VAL A O 1
ATOM 1134 N N . THR A 1 154 ? -12.732 4.204 6.009 1.00 96.12 154 THR A N 1
ATOM 1135 C CA . THR A 1 154 ? -13.833 4.668 6.874 1.00 96.12 154 THR A CA 1
ATOM 1136 C C . THR A 1 154 ? -13.376 4.760 8.326 1.00 96.12 154 THR A C 1
ATOM 1138 O O . THR A 1 154 ? -12.435 4.072 8.722 1.00 96.12 154 THR A O 1
ATOM 1141 N N . TYR A 1 155 ? -14.032 5.609 9.118 1.00 91.94 155 TYR A N 1
ATOM 1142 C CA . TYR A 1 155 ? -13.725 5.837 10.533 1.00 91.94 155 TYR A CA 1
ATOM 1143 C C . TYR A 1 155 ? -14.946 5.586 11.406 1.00 91.94 155 TYR A C 1
ATOM 1145 O O . TYR A 1 155 ? -16.064 5.875 10.923 1.00 91.94 155 TYR A O 1
#

Mean predicted aligned error: 3.6 Å

Solvent-accessible surface area (backbone atoms only — not comparable to full-atom values): 8016 Å² total; per-residue (Å²): 132,88,75,66,57,95,84,38,50,74,47,46,59,77,56,82,70,49,78,57,90,46,54,94,44,21,48,73,40,60,64,43,49,42,53,15,65,78,51,77,75,72,39,4,36,42,65,34,28,67,95,38,46,22,23,40,32,32,69,51,52,32,37,43,32,40,55,64,81,95,42,57,32,26,47,37,33,30,36,31,12,10,32,24,17,30,64,21,35,37,40,36,36,31,16,42,96,88,41,77,79,42,75,52,76,46,74,22,28,30,91,43,72,36,79,48,76,67,67,42,70,69,24,31,32,39,38,37,37,53,46,84,48,45,77,40,87,92,34,93,63,84,58,56,26,43,24,36,24,52,33,22,30,39,119

Radius of gyration: 14.54 Å; Cα contacts (8 Å, |Δi|>4): 433; chains: 1; bounding box: 34×31×41 Å